Protein AF-A0A7R9G5Z1-F1 (afdb_monomer_lite)

Organism: Timema shepardi (NCBI:txid629360)

Radius of gyration: 30.0 Å; chains: 1; bounding box: 83×25×98 Å

Secondary structure (DSSP, 8-state):
-PPP-PPP-PPPS--TTT-PPPP---HHHHHHHHHHHHHHHHHHHHHTTTT-PPTT--HHHHHHHHHHHGGG------S-----HHHHHHHHHHHHHHHHHHHHHHHHHHHSSSS---

Foldseek 3Di:
DDDDDDDDPDDDPDDCVPDDDDDPDDVVVVVVVVVVVVVVVVVCVVCVCVVPDDPPDDPVVVVVVVVVVVVVPPDDPDPDDDDDVVVVVVVVVVVVVVVVVVVVVVVVVVVVPPPPDD

Sequence (118 aa):
MPVPLFPSLNPKLTDSLWFNVDKAIDEEAELTLIEQEHTTWLNNVTNEDYELIPIGKTASEELERLNIEEVNLHYTPSPLSPSSPERDLNLYLSILGSLAQRETSVSANYVTEVGNFN

pLDDT: mean 70.18, std 17.24, range [40.19, 95.56]

Structure (mmCIF, N/CA/C/O backbone):
data_AF-A0A7R9G5Z1-F1
#
_entry.id   AF-A0A7R9G5Z1-F1
#
loop_
_atom_site.group_PDB
_atom_site.id
_atom_site.type_symbol
_atom_site.label_atom_id
_atom_site.label_alt_id
_atom_site.label_comp_id
_atom_site.label_asym_id
_atom_site.label_entity_id
_atom_site.label_seq_id
_atom_site.pdbx_PDB_ins_code
_atom_site.Cartn_x
_atom_site.Cartn_y
_atom_site.Cartn_z
_atom_site.occupancy
_atom_site.B_iso_or_equiv
_atom_site.auth_seq_id
_atom_site.auth_comp_id
_atom_site.auth_asym_id
_atom_site.auth_atom_id
_atom_site.pdbx_PDB_model_num
ATOM 1 N N . MET A 1 1 ? -47.163 7.442 42.914 1.00 69.69 1 MET A N 1
ATOM 2 C CA . MET A 1 1 ? -46.745 6.156 42.317 1.00 69.69 1 MET A CA 1
ATOM 3 C C . MET A 1 1 ? -45.682 6.476 41.274 1.00 69.69 1 MET A C 1
ATOM 5 O O . MET A 1 1 ? -46.036 7.165 40.323 1.00 69.69 1 MET A O 1
ATOM 9 N N . PRO A 1 2 ? -44.399 6.125 41.465 1.00 81.06 2 PRO A N 1
ATOM 10 C CA . PRO A 1 2 ? -43.386 6.357 40.438 1.00 81.06 2 PRO A CA 1
ATOM 11 C C . PRO A 1 2 ? -43.632 5.407 39.258 1.00 81.06 2 PRO A C 1
ATOM 13 O O . PRO A 1 2 ? -44.011 4.253 39.456 1.00 81.06 2 PRO A O 1
ATOM 16 N N . VAL A 1 3 ? -43.468 5.908 38.035 1.00 81.69 3 VAL A N 1
ATOM 17 C CA . VAL A 1 3 ? -43.628 5.113 36.810 1.00 81.69 3 VAL A CA 1
ATOM 18 C C . VAL A 1 3 ? -42.430 4.161 36.694 1.00 81.69 3 VAL A C 1
ATOM 20 O O . VAL A 1 3 ? -41.299 4.621 36.865 1.00 81.69 3 VAL A O 1
ATOM 23 N N . PRO A 1 4 ? -42.632 2.855 36.435 1.00 81.38 4 PRO A N 1
ATOM 24 C CA . PRO A 1 4 ? -41.521 1.934 36.244 1.00 81.38 4 PRO A CA 1
ATOM 25 C C . PRO A 1 4 ? -40.746 2.325 34.982 1.00 81.38 4 PRO A C 1
ATOM 27 O O . PRO A 1 4 ? -41.321 2.464 33.902 1.00 81.38 4 PRO A O 1
ATOM 30 N N . LEU A 1 5 ? -39.438 2.527 35.132 1.00 85.94 5 LEU A N 1
ATOM 31 C CA . LEU A 1 5 ? -38.557 2.830 34.013 1.00 85.94 5 LEU A CA 1
ATOM 32 C C . LEU A 1 5 ? -38.230 1.520 33.288 1.00 85.94 5 LEU A C 1
ATOM 34 O O . LEU A 1 5 ? -37.610 0.625 33.863 1.00 85.94 5 LEU A O 1
ATOM 38 N N . PHE A 1 6 ? -38.677 1.398 32.041 1.00 85.50 6 PHE A N 1
ATOM 39 C CA . PHE A 1 6 ? -38.345 0.257 31.191 1.00 85.50 6 PHE A CA 1
ATOM 40 C C . PHE A 1 6 ? -36.995 0.485 30.492 1.00 85.50 6 PHE A C 1
ATOM 42 O O . PHE A 1 6 ? -36.685 1.622 30.126 1.00 85.50 6 PHE A O 1
ATOM 49 N N . PRO A 1 7 ? -36.182 -0.569 30.291 1.00 88.38 7 PRO A N 1
ATOM 50 C CA . PRO A 1 7 ? -34.932 -0.457 29.548 1.00 88.38 7 PRO A CA 1
ATOM 51 C C . PRO A 1 7 ? -35.196 -0.133 28.070 1.00 88.38 7 PRO A C 1
ATOM 53 O O . PRO A 1 7 ? -36.231 -0.503 27.514 1.00 88.38 7 PRO A O 1
ATOM 56 N N . SER A 1 8 ? -34.246 0.535 27.412 1.00 83.75 8 SER A N 1
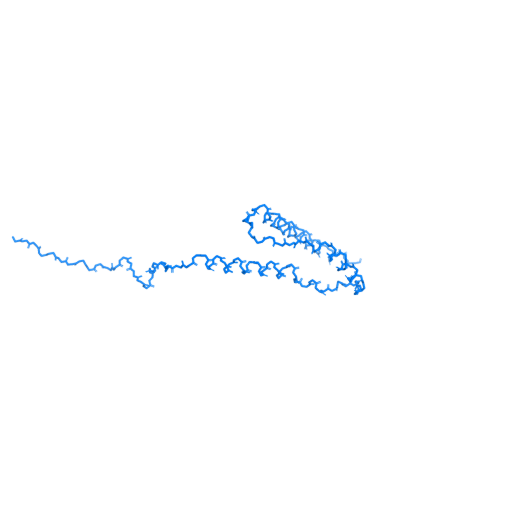ATOM 57 C CA . SER A 1 8 ? -34.343 0.800 25.974 1.00 83.75 8 SER A CA 1
ATOM 58 C C . SER A 1 8 ? -34.170 -0.491 25.171 1.00 83.75 8 SER A C 1
ATOM 60 O O . SER A 1 8 ? -33.197 -1.214 25.381 1.00 83.75 8 SER A O 1
ATOM 62 N N . LEU A 1 9 ? -35.055 -0.736 24.204 1.00 87.62 9 LEU A N 1
ATOM 63 C CA . LEU A 1 9 ? -34.996 -1.878 23.276 1.00 87.62 9 LEU A CA 1
ATOM 64 C C . LEU A 1 9 ? -34.321 -1.522 21.946 1.00 87.62 9 LEU A C 1
ATOM 66 O O . LEU A 1 9 ? -34.550 -2.162 20.921 1.00 87.62 9 LEU A O 1
ATOM 70 N N . ASN A 1 10 ? -33.514 -0.466 21.950 1.00 89.25 10 ASN A N 1
ATOM 71 C CA . ASN A 1 10 ? -32.882 0.021 20.739 1.00 89.25 10 ASN A CA 1
ATOM 72 C C . ASN A 1 10 ? -31.680 -0.870 20.390 1.00 89.25 10 ASN A C 1
ATOM 74 O O . ASN A 1 10 ? -30.971 -1.322 21.297 1.00 89.25 10 ASN A O 1
ATOM 78 N N . PRO A 1 11 ? -31.426 -1.115 19.092 1.00 86.94 11 PRO A N 1
ATOM 79 C CA . PRO A 1 11 ? -30.229 -1.822 18.665 1.00 86.94 11 PRO A CA 1
ATOM 80 C C . PRO A 1 11 ? -28.974 -1.061 19.101 1.00 86.94 11 PRO A C 1
ATOM 82 O O . PRO A 1 11 ? -28.981 0.165 19.250 1.00 86.94 11 PRO A O 1
ATOM 85 N N . LYS A 1 12 ? -27.886 -1.805 19.313 1.00 85.12 12 LYS A N 1
ATOM 86 C CA . LYS A 1 12 ? -26.598 -1.213 19.675 1.00 85.12 12 LYS A CA 1
ATOM 87 C C . LYS A 1 12 ? -26.103 -0.340 18.525 1.00 85.12 12 LYS A C 1
ATOM 89 O O . LYS A 1 12 ? -26.171 -0.736 17.366 1.00 85.12 12 LYS A O 1
ATOM 94 N N . LEU A 1 13 ? -25.610 0.847 18.870 1.00 86.31 13 LEU A N 1
ATOM 95 C CA . LEU A 1 13 ? -25.123 1.822 17.896 1.00 86.31 13 LEU A CA 1
ATOM 96 C C . LEU A 1 13 ? -23.818 1.379 17.224 1.00 86.31 13 LEU A C 1
ATOM 98 O O . LEU A 1 13 ? -23.523 1.832 16.130 1.00 86.31 13 LEU A O 1
ATOM 102 N N . THR A 1 14 ? -23.055 0.499 17.868 1.00 90.50 14 THR A N 1
ATOM 103 C CA . THR A 1 14 ? -21.863 -0.142 17.313 1.00 90.50 14 THR A CA 1
ATOM 104 C C . THR A 1 14 ? -21.948 -1.645 17.556 1.00 90.50 14 THR A C 1
ATOM 106 O O . THR A 1 14 ? -22.422 -2.095 18.605 1.00 90.50 14 THR A O 1
ATOM 109 N N . ASP A 1 15 ? -21.505 -2.427 16.577 1.00 87.62 15 ASP A N 1
ATOM 110 C CA . ASP A 1 15 ? -21.405 -3.883 16.668 1.00 87.62 15 ASP A CA 1
ATOM 111 C C . ASP A 1 15 ? -20.037 -4.309 16.149 1.00 87.62 15 ASP A C 1
ATOM 11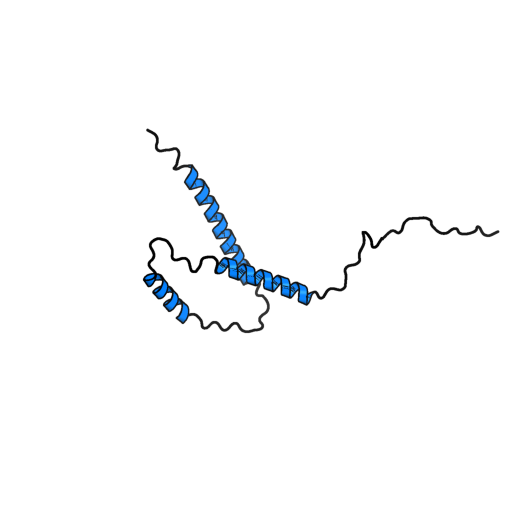3 O O . ASP A 1 15 ? -19.615 -3.849 15.093 1.00 87.62 15 ASP A O 1
ATOM 117 N N . SER A 1 16 ? -19.368 -5.225 16.840 1.00 85.19 16 SER A N 1
ATOM 118 C CA . SER A 1 16 ? -18.077 -5.775 16.415 1.00 85.19 16 SER A CA 1
ATOM 119 C C . SER A 1 16 ? -18.127 -6.481 15.056 1.00 85.19 16 SER A C 1
ATOM 121 O O . SER A 1 16 ? -17.087 -6.689 14.437 1.00 85.19 16 SER A O 1
ATOM 123 N N . LEU A 1 17 ? -19.317 -6.837 14.558 1.00 84.69 17 LEU A N 1
ATOM 124 C CA . LEU A 1 17 ? -19.472 -7.408 13.221 1.00 84.69 17 LEU A CA 1
ATOM 125 C C . LEU A 1 17 ? -19.158 -6.405 12.094 1.00 84.69 17 LEU A C 1
ATOM 127 O O . LEU A 1 17 ? -18.746 -6.820 11.015 1.00 84.69 17 LEU A O 1
ATOM 13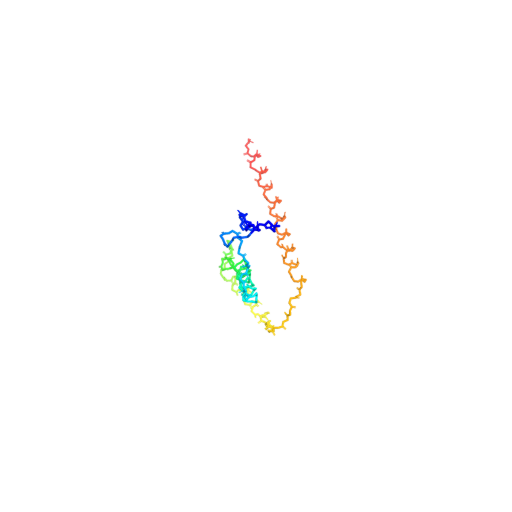1 N N . TRP A 1 18 ? -19.351 -5.103 12.329 1.00 84.12 18 TRP A N 1
ATOM 132 C CA . TRP A 1 18 ? -19.181 -4.050 11.312 1.00 84.12 18 TRP A CA 1
ATOM 133 C C . TRP A 1 18 ? -18.419 -2.811 11.805 1.00 84.12 18 TRP A C 1
ATOM 135 O O . TRP A 1 18 ? -18.050 -1.954 11.009 1.00 84.12 18 TRP A O 1
ATOM 145 N N . PHE A 1 19 ? -18.154 -2.728 13.105 1.00 85.44 19 PHE A N 1
ATOM 146 C CA . PHE A 1 19 ? -17.368 -1.698 13.762 1.00 85.44 19 PHE A CA 1
ATOM 147 C C . PHE A 1 19 ? -16.324 -2.377 14.650 1.00 85.44 19 PHE A C 1
ATOM 149 O O . PHE A 1 19 ? -16.592 -2.746 15.795 1.00 85.44 19 PHE A O 1
ATOM 156 N N . ASN A 1 20 ? -15.125 -2.556 14.103 1.00 84.00 20 ASN A N 1
ATOM 157 C CA . ASN A 1 20 ? -13.960 -2.945 14.883 1.00 84.00 20 ASN A CA 1
ATOM 158 C C . ASN A 1 20 ? -13.122 -1.699 15.130 1.00 84.00 20 ASN A C 1
ATOM 160 O O . ASN A 1 20 ? -12.800 -0.973 14.196 1.00 84.00 20 ASN A O 1
ATOM 164 N N . VAL A 1 21 ? -12.806 -1.452 16.398 1.00 84.06 21 VAL A N 1
ATOM 165 C CA . VAL A 1 21 ? -11.771 -0.482 16.752 1.00 84.06 21 VAL A CA 1
ATOM 166 C C . VAL A 1 21 ? -10.449 -1.060 16.266 1.00 84.06 21 VAL A C 1
ATOM 168 O O . VAL A 1 21 ? -10.202 -2.254 16.480 1.00 84.06 21 VAL A O 1
ATOM 171 N N . ASP A 1 22 ? -9.640 -0.236 15.602 1.00 85.81 22 ASP A N 1
ATOM 172 C CA . ASP A 1 22 ? -8.331 -0.656 15.114 1.00 85.81 22 ASP A CA 1
ATOM 173 C C . ASP A 1 22 ? -7.534 -1.309 16.240 1.00 85.81 22 ASP A C 1
ATOM 175 O O . ASP A 1 22 ? -7.550 -0.885 17.403 1.00 85.81 22 ASP A O 1
ATOM 179 N N . LYS A 1 23 ? -6.880 -2.416 15.894 1.00 83.31 23 LYS A N 1
ATOM 180 C CA . LYS A 1 23 ? -6.012 -3.104 16.841 1.00 83.31 23 LYS A CA 1
ATOM 181 C C . LYS A 1 23 ? -4.793 -2.225 17.070 1.00 83.31 23 LYS A C 1
ATOM 183 O O . LYS A 1 23 ? -4.341 -1.548 16.154 1.00 83.31 23 LYS A O 1
ATOM 188 N N . ALA A 1 24 ? -4.246 -2.273 18.281 1.00 84.06 24 ALA A N 1
ATOM 189 C CA . ALA A 1 24 ? -2.913 -1.739 18.503 1.00 84.06 24 ALA A CA 1
ATOM 190 C C . ALA A 1 24 ? -1.953 -2.491 17.570 1.00 84.06 24 ALA A C 1
ATOM 192 O O . ALA A 1 24 ? -1.819 -3.714 17.671 1.00 84.06 24 ALA A O 1
ATOM 193 N N . ILE A 1 25 ? -1.377 -1.754 16.631 1.00 84.50 25 ILE A N 1
ATOM 194 C CA . ILE A 1 25 ? -0.461 -2.233 15.606 1.00 84.50 25 ILE A CA 1
ATOM 195 C C . ILE A 1 25 ? 0.894 -1.578 15.872 1.00 84.50 25 ILE A C 1
ATOM 197 O O . ILE A 1 25 ? 0.963 -0.461 16.385 1.00 84.50 25 ILE A O 1
ATOM 201 N N . ASP A 1 26 ? 1.965 -2.308 15.574 1.00 91.88 26 ASP A N 1
ATOM 202 C CA . ASP A 1 26 ? 3.316 -1.761 15.592 1.00 91.88 26 ASP A CA 1
ATOM 203 C C . ASP A 1 26 ? 3.561 -0.989 14.291 1.00 91.88 26 ASP A C 1
ATOM 205 O O . ASP A 1 26 ? 3.904 -1.568 13.260 1.00 91.88 26 ASP A O 1
ATOM 209 N N . GLU A 1 27 ? 3.321 0.320 14.345 1.00 89.81 27 GLU A N 1
ATOM 210 C CA . GLU A 1 27 ? 3.429 1.223 13.196 1.00 89.81 27 GLU A CA 1
ATOM 211 C C . GLU A 1 27 ? 4.838 1.206 12.579 1.00 89.81 27 GLU A C 1
ATOM 213 O O . GLU A 1 27 ? 4.974 1.287 11.361 1.00 89.81 27 GLU A O 1
ATOM 218 N N . GLU A 1 28 ? 5.886 1.033 13.393 1.00 92.38 28 GLU A N 1
ATOM 219 C CA . GLU A 1 28 ? 7.276 0.996 12.921 1.00 92.38 2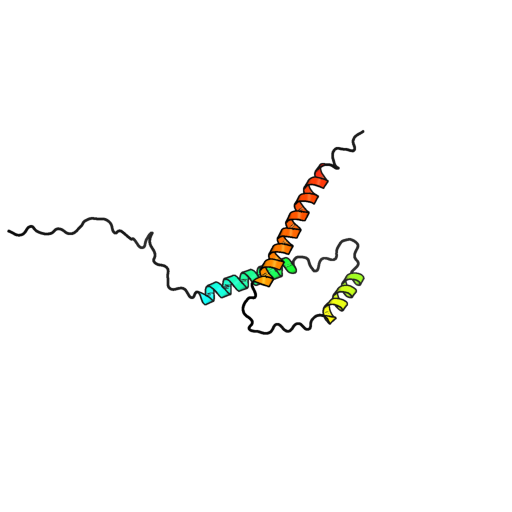8 GLU A CA 1
ATOM 220 C C . GLU A 1 28 ? 7.544 -0.256 12.077 1.00 92.38 28 GLU A C 1
ATOM 222 O O . GLU A 1 28 ? 8.213 -0.197 11.042 1.00 92.38 28 GLU A O 1
ATOM 227 N N . ALA A 1 29 ? 6.994 -1.400 12.492 1.00 92.12 29 ALA A N 1
ATOM 228 C CA . ALA A 1 29 ? 7.126 -2.652 11.756 1.00 92.12 29 ALA A CA 1
ATOM 229 C C . ALA A 1 29 ? 6.391 -2.599 10.408 1.00 92.12 29 ALA A C 1
ATOM 231 O O . ALA A 1 29 ? 6.914 -3.090 9.405 1.00 92.12 29 ALA A O 1
ATOM 232 N N . GLU A 1 30 ? 5.202 -1.990 10.366 1.00 92.38 30 GLU A N 1
ATOM 233 C CA . GLU A 1 30 ? 4.468 -1.785 9.111 1.00 92.38 30 GLU A CA 1
ATOM 234 C C . GLU A 1 30 ? 5.212 -0.840 8.173 1.00 92.38 30 GLU A C 1
ATOM 236 O O . GLU A 1 30 ? 5.372 -1.140 6.989 1.00 92.38 30 GLU A O 1
ATOM 241 N N . LEU A 1 31 ? 5.720 0.269 8.709 1.00 92.88 31 LEU A N 1
ATOM 242 C CA . LEU A 1 31 ? 6.486 1.242 7.944 1.00 92.88 31 LEU A CA 1
ATOM 243 C C . LEU A 1 31 ? 7.743 0.594 7.350 1.00 92.88 31 LEU A C 1
ATOM 245 O O . LEU A 1 31 ? 7.971 0.693 6.145 1.00 92.88 31 LEU A O 1
ATOM 249 N N . THR A 1 32 ? 8.490 -0.163 8.155 1.00 94.06 32 THR A N 1
ATOM 250 C CA . THR A 1 32 ? 9.685 -0.895 7.703 1.00 94.06 32 THR A CA 1
ATOM 251 C C . THR A 1 32 ? 9.366 -1.861 6.557 1.00 94.06 32 THR A C 1
ATOM 253 O O . THR A 1 32 ? 10.129 -1.967 5.595 1.00 94.06 32 THR A O 1
ATOM 256 N N . LEU A 1 33 ? 8.236 -2.573 6.636 1.00 95.56 33 LEU A N 1
ATOM 257 C CA . LEU A 1 33 ? 7.811 -3.507 5.591 1.00 95.56 33 LEU A CA 1
ATOM 258 C C . LEU A 1 33 ? 7.546 -2.774 4.273 1.00 95.56 33 LEU A C 1
ATOM 260 O O . LEU A 1 33 ? 8.019 -3.208 3.221 1.00 95.56 33 LEU A O 1
ATOM 264 N N . ILE A 1 34 ? 6.834 -1.649 4.339 1.00 95.06 34 ILE A N 1
ATOM 265 C CA . ILE A 1 34 ? 6.504 -0.832 3.167 1.00 95.06 34 ILE A CA 1
ATOM 266 C C . ILE A 1 34 ? 7.779 -0.257 2.536 1.00 95.06 34 ILE A C 1
ATOM 268 O O . ILE A 1 34 ? 7.950 -0.305 1.317 1.00 95.06 34 ILE A O 1
ATOM 272 N N . GLU A 1 35 ? 8.712 0.245 3.344 1.00 93.69 35 GLU A N 1
ATOM 273 C CA . GLU A 1 35 ? 9.992 0.766 2.853 1.00 93.69 35 GLU A CA 1
ATOM 274 C C . GLU A 1 35 ? 10.849 -0.319 2.187 1.00 93.69 35 GLU A C 1
ATOM 276 O O . GLU A 1 35 ? 11.488 -0.078 1.155 1.00 93.69 35 GLU A O 1
ATOM 281 N N . GLN A 1 36 ? 10.844 -1.534 2.738 1.00 94.81 36 GLN A N 1
ATOM 282 C CA . GLN A 1 36 ? 11.540 -2.673 2.151 1.00 94.81 36 GLN A CA 1
ATOM 283 C C . GLN A 1 36 ? 10.928 -3.081 0.807 1.00 94.81 36 GLN A C 1
ATOM 285 O O . GLN A 1 36 ? 11.665 -3.333 -0.154 1.00 94.81 36 GLN A O 1
ATOM 290 N N . GLU A 1 37 ? 9.599 -3.148 0.721 1.00 94.31 37 GLU A N 1
ATOM 291 C CA . GLU A 1 37 ? 8.896 -3.436 -0.530 1.00 94.31 37 GLU A CA 1
ATOM 292 C C . GLU A 1 37 ? 9.235 -2.383 -1.589 1.00 94.31 37 GLU A C 1
ATOM 294 O O . GLU A 1 37 ? 9.638 -2.727 -2.701 1.00 94.31 37 GLU A O 1
ATOM 299 N N . HIS A 1 38 ? 9.182 -1.103 -1.219 1.00 93.31 38 HIS A N 1
ATOM 300 C CA . HIS A 1 38 ? 9.523 -0.000 -2.110 1.00 93.31 38 HIS A CA 1
ATOM 301 C C . HIS A 1 38 ? 10.977 -0.074 -2.601 1.00 93.31 38 HIS A C 1
ATOM 303 O O . HIS A 1 38 ? 11.246 0.067 -3.794 1.00 93.31 38 HIS A O 1
ATOM 309 N N . THR A 1 39 ? 11.921 -0.362 -1.703 1.00 91.69 39 THR A N 1
ATOM 310 C CA . THR A 1 39 ? 13.338 -0.540 -2.059 1.00 91.69 39 THR A CA 1
ATOM 311 C C . THR A 1 39 ? 13.524 -1.708 -3.027 1.00 91.69 39 THR A C 1
ATOM 313 O O . THR A 1 39 ? 14.262 -1.604 -4.006 1.00 91.69 39 THR A O 1
ATOM 316 N N . THR A 1 40 ? 12.824 -2.817 -2.788 1.00 91.88 40 THR A N 1
ATOM 317 C CA . THR A 1 40 ? 12.850 -3.990 -3.672 1.00 91.88 40 THR A CA 1
ATOM 318 C C . THR A 1 40 ? 12.301 -3.644 -5.051 1.00 91.88 40 THR A C 1
ATOM 320 O O . THR A 1 40 ? 12.902 -4.002 -6.059 1.00 91.88 40 THR A O 1
ATOM 323 N N . TRP A 1 41 ? 11.199 -2.898 -5.109 1.00 90.81 41 TRP A N 1
ATOM 324 C CA . TRP A 1 41 ? 10.614 -2.440 -6.362 1.00 90.81 41 TRP A CA 1
ATOM 325 C C . TRP A 1 41 ? 11.572 -1.541 -7.154 1.00 90.81 41 TRP A C 1
ATOM 327 O O . TRP A 1 41 ? 11.786 -1.791 -8.338 1.00 90.81 41 TRP A O 1
ATOM 337 N N . LEU A 1 42 ? 12.214 -0.559 -6.511 1.00 89.44 42 LEU A N 1
ATOM 338 C CA . LEU A 1 42 ? 13.216 0.296 -7.162 1.00 89.44 42 LEU A CA 1
ATOM 339 C C . LEU A 1 42 ? 14.399 -0.511 -7.707 1.00 89.44 42 LEU A C 1
ATOM 341 O O . LEU A 1 42 ? 14.859 -0.262 -8.824 1.00 89.44 42 LEU A O 1
ATOM 345 N N . ASN A 1 43 ? 14.876 -1.489 -6.935 1.00 86.94 43 ASN A N 1
ATOM 346 C CA . ASN A 1 43 ? 15.953 -2.375 -7.363 1.00 86.94 43 ASN A CA 1
ATOM 347 C C . ASN A 1 43 ? 15.542 -3.219 -8.563 1.00 86.94 43 ASN A C 1
ATOM 349 O O . ASN A 1 43 ? 16.341 -3.363 -9.482 1.00 86.94 43 ASN A O 1
ATOM 353 N N . ASN A 1 44 ? 14.318 -3.745 -8.573 1.00 88.25 44 ASN A N 1
ATOM 354 C CA . ASN A 1 44 ? 13.807 -4.476 -9.723 1.00 88.25 44 ASN A CA 1
ATOM 355 C C . ASN A 1 44 ? 13.786 -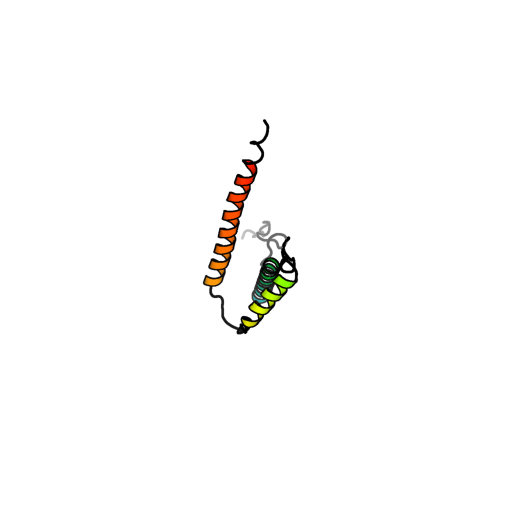3.547 -10.931 1.00 88.25 44 ASN A C 1
ATOM 357 O O . ASN A 1 44 ? 14.519 -3.802 -11.867 1.00 88.25 44 ASN A O 1
ATOM 361 N N . VAL A 1 45 ? 13.097 -2.405 -10.867 1.00 85.12 45 VAL A N 1
ATOM 362 C CA . VAL A 1 45 ? 13.005 -1.448 -11.987 1.00 85.12 45 VAL A CA 1
ATOM 363 C C . VAL A 1 45 ? 14.374 -1.031 -12.537 1.00 85.12 45 VAL A C 1
ATOM 365 O O . VAL A 1 45 ? 14.523 -0.862 -13.743 1.00 85.12 45 VAL A O 1
ATOM 368 N N . THR A 1 46 ? 15.371 -0.854 -11.669 1.00 80.25 46 THR A N 1
ATOM 369 C CA . THR A 1 46 ? 16.720 -0.443 -12.088 1.00 80.25 46 THR A CA 1
ATOM 370 C C . THR A 1 46 ? 17.504 -1.580 -12.739 1.00 80.25 46 THR A C 1
ATOM 372 O O . THR A 1 46 ? 18.286 -1.335 -13.653 1.00 80.25 46 THR A O 1
ATOM 375 N N . ASN A 1 47 ? 17.319 -2.809 -12.257 1.00 81.00 47 ASN A N 1
ATOM 376 C CA . ASN A 1 47 ? 18.109 -3.963 -12.677 1.00 81.00 47 ASN A CA 1
ATOM 377 C C . ASN A 1 47 ? 17.351 -4.907 -13.620 1.00 81.00 47 ASN A C 1
ATOM 379 O O . ASN A 1 47 ? 17.932 -5.901 -14.056 1.00 81.00 47 ASN A O 1
ATOM 383 N N . GLU A 1 48 ? 16.083 -4.626 -13.941 1.00 80.88 48 GLU A N 1
ATOM 384 C CA . GLU A 1 48 ? 15.334 -5.392 -14.935 1.00 80.88 48 GLU A CA 1
ATOM 385 C C . GLU A 1 48 ? 16.103 -5.331 -16.252 1.00 80.88 48 GLU A C 1
ATOM 387 O O . GLU A 1 48 ? 16.373 -4.256 -16.789 1.00 80.88 48 GLU A O 1
ATOM 392 N N . ASP A 1 49 ? 16.488 -6.507 -16.745 1.00 75.88 49 ASP A N 1
ATOM 393 C CA . ASP A 1 49 ? 17.151 -6.685 -18.031 1.00 75.88 49 ASP A CA 1
ATOM 394 C C . ASP A 1 49 ? 18.503 -5.963 -18.195 1.00 75.88 49 ASP A C 1
ATOM 396 O O . ASP A 1 49 ? 19.011 -5.866 -19.313 1.00 75.88 49 ASP A O 1
ATOM 400 N N . TYR A 1 50 ? 19.144 -5.528 -17.100 1.00 74.75 50 TYR A N 1
ATOM 401 C CA . TYR A 1 50 ? 20.483 -4.919 -17.152 1.00 74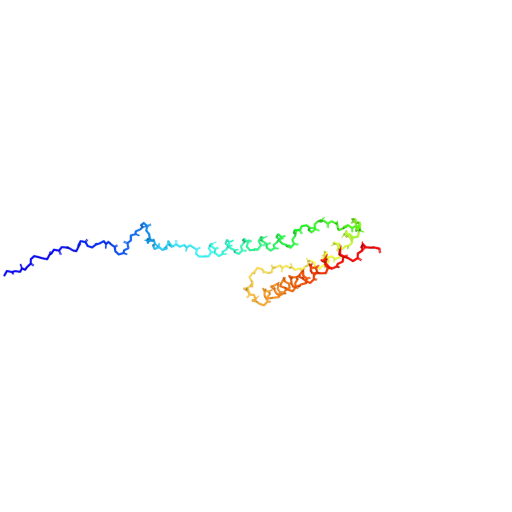.75 50 TYR A CA 1
ATOM 402 C C . TYR A 1 50 ? 21.524 -5.853 -17.791 1.00 74.75 50 TYR A C 1
ATOM 404 O O . TYR A 1 50 ? 22.411 -5.410 -18.515 1.00 74.75 50 TYR A O 1
ATOM 412 N N . GLU A 1 51 ? 21.395 -7.164 -17.573 1.00 77.31 51 GLU A N 1
ATOM 413 C CA . GLU A 1 51 ? 22.295 -8.172 -18.145 1.00 77.31 51 GLU A CA 1
ATOM 414 C C . GLU A 1 51 ? 22.038 -8.447 -19.642 1.00 77.31 51 GLU A C 1
ATOM 416 O O . GLU A 1 51 ? 22.790 -9.195 -20.277 1.00 77.31 51 GLU A O 1
ATOM 421 N N . LEU A 1 52 ? 20.986 -7.866 -20.237 1.00 81.44 52 LEU A N 1
ATOM 422 C CA . LEU A 1 52 ? 20.708 -8.034 -21.659 1.00 81.44 52 LEU A CA 1
ATOM 423 C C . LEU A 1 52 ? 21.644 -7.164 -22.499 1.00 81.44 52 LEU A C 1
ATOM 425 O O . LEU A 1 52 ? 21.524 -5.943 -22.573 1.00 81.44 52 LEU A O 1
ATOM 429 N N . ILE A 1 53 ? 22.536 -7.828 -23.233 1.00 79.25 53 ILE A N 1
ATOM 430 C CA . ILE A 1 53 ? 23.383 -7.177 -24.232 1.00 79.25 53 ILE A CA 1
ATOM 431 C C . ILE A 1 53 ? 22.490 -6.690 -25.389 1.00 79.25 53 ILE A C 1
ATOM 433 O O . ILE A 1 53 ? 21.827 -7.512 -26.035 1.00 79.25 53 ILE A O 1
ATOM 437 N N . PRO A 1 54 ? 22.463 -5.381 -25.703 1.00 81.06 54 PRO A N 1
ATOM 438 C CA . PRO A 1 54 ? 21.599 -4.857 -26.752 1.00 81.06 54 PRO A CA 1
ATOM 439 C C . PRO A 1 54 ? 22.021 -5.364 -28.137 1.00 81.06 54 PRO A C 1
ATOM 441 O O . PRO A 1 54 ? 23.196 -5.611 -28.418 1.00 81.06 54 PRO A O 1
ATOM 444 N N . ILE A 1 55 ? 21.044 -5.501 -29.038 1.00 81.25 55 ILE A N 1
ATOM 445 C CA . ILE A 1 55 ? 21.260 -6.025 -30.392 1.00 81.25 55 ILE A CA 1
ATOM 446 C C . ILE A 1 55 ? 22.302 -5.166 -31.120 1.00 81.25 55 ILE A C 1
ATOM 448 O O . ILE A 1 55 ? 22.146 -3.955 -31.258 1.00 81.25 55 ILE A O 1
ATOM 452 N N . GLY A 1 56 ? 23.365 -5.806 -31.609 1.00 81.44 56 GLY A N 1
ATOM 453 C CA . GLY A 1 56 ? 24.467 -5.134 -32.301 1.00 81.44 56 GLY A CA 1
ATOM 454 C C . GLY A 1 56 ? 25.624 -4.697 -31.396 1.00 81.44 56 GLY A C 1
ATOM 455 O O . GLY A 1 56 ? 26.629 -4.222 -31.919 1.00 81.44 56 GLY A O 1
ATOM 456 N N . LYS A 1 57 ? 25.531 -4.894 -30.074 1.00 76.50 57 LYS A N 1
ATOM 457 C CA . LYS A 1 57 ? 26.669 -4.804 -29.151 1.00 76.50 57 LYS A CA 1
ATOM 458 C C . LYS A 1 57 ? 27.278 -6.180 -28.915 1.00 76.50 57 LYS A C 1
ATOM 460 O O . LYS A 1 57 ? 26.581 -7.192 -28.887 1.00 76.50 57 LYS A O 1
ATOM 465 N N . THR A 1 58 ? 28.602 -6.230 -28.800 1.00 75.94 58 THR A N 1
ATOM 466 C CA . THR A 1 58 ? 29.329 -7.470 -28.501 1.00 75.94 58 THR A CA 1
ATOM 467 C C . THR A 1 58 ? 29.694 -7.513 -27.023 1.00 75.94 58 THR A C 1
ATOM 469 O O . THR A 1 58 ? 29.949 -6.477 -26.416 1.00 75.94 58 THR A O 1
ATOM 472 N N . ALA A 1 59 ? 29.773 -8.716 -26.445 1.00 69.50 59 ALA A N 1
ATOM 473 C CA . ALA A 1 59 ? 30.122 -8.916 -25.033 1.00 69.50 59 ALA A CA 1
ATOM 474 C C . ALA A 1 59 ? 31.457 -8.255 -24.619 1.00 69.50 59 ALA A C 1
ATOM 476 O O . ALA A 1 59 ? 31.662 -7.951 -23.449 1.00 69.50 59 ALA A O 1
ATOM 477 N N . SER A 1 60 ? 32.355 -7.999 -25.580 1.00 69.56 60 SER A N 1
ATOM 478 C CA . SER A 1 60 ? 33.616 -7.287 -25.351 1.00 69.56 60 SER A CA 1
ATOM 479 C C . SER A 1 60 ? 33.427 -5.796 -25.058 1.00 69.56 60 SER A C 1
ATOM 481 O O . SER A 1 60 ? 34.182 -5.255 -24.258 1.00 69.56 60 SER A O 1
ATOM 483 N N . GLU A 1 61 ? 32.456 -5.135 -25.696 1.00 67.50 61 GLU A N 1
ATOM 484 C CA . GLU A 1 61 ? 32.169 -3.712 -25.454 1.00 67.50 61 GLU A CA 1
ATOM 485 C C . GLU A 1 61 ? 31.482 -3.511 -24.094 1.00 67.50 61 GLU A C 1
ATOM 487 O O . GLU A 1 61 ? 31.710 -2.502 -23.436 1.00 67.50 61 GLU A O 1
ATOM 492 N N . GLU A 1 62 ? 30.690 -4.486 -23.635 1.00 69.44 62 GLU A N 1
ATOM 493 C CA . GLU A 1 62 ? 30.038 -4.429 -22.319 1.00 69.44 62 GLU A CA 1
ATOM 494 C C . GLU A 1 62 ? 31.037 -4.619 -21.167 1.00 69.44 62 GLU A C 1
ATOM 496 O O . GLU A 1 62 ? 31.008 -3.881 -20.187 1.00 69.44 62 GLU A O 1
ATOM 501 N N . LEU A 1 63 ? 32.000 -5.536 -21.315 1.00 67.88 63 LEU A N 1
ATOM 502 C CA . LEU A 1 63 ? 33.060 -5.743 -20.321 1.00 67.88 63 LEU A CA 1
ATOM 503 C C . LEU A 1 63 ? 33.936 -4.490 -20.122 1.00 67.88 63 LEU A C 1
ATOM 505 O O . LEU A 1 63 ? 34.408 -4.224 -19.017 1.00 67.88 63 LEU A O 1
ATOM 509 N N . GLU A 1 64 ? 34.143 -3.702 -21.181 1.00 68.31 64 GLU A N 1
ATOM 510 C CA . GLU A 1 64 ? 34.852 -2.422 -21.101 1.00 68.31 64 GLU A CA 1
ATOM 511 C C . GLU A 1 64 ? 34.048 -1.371 -20.316 1.00 68.31 64 GLU A C 1
ATOM 513 O O . GLU A 1 64 ? 34.628 -0.645 -19.510 1.00 68.31 64 GLU A O 1
ATOM 518 N N . ARG A 1 65 ? 32.715 -1.331 -20.470 1.00 67.75 65 ARG A N 1
ATOM 519 C CA . ARG A 1 65 ? 31.836 -0.438 -19.691 1.00 67.75 65 ARG A CA 1
ATOM 520 C C . ARG A 1 65 ? 31.827 -0.787 -18.200 1.00 67.75 65 ARG A C 1
ATOM 522 O O . ARG A 1 65 ? 32.012 0.108 -17.377 1.00 67.75 65 ARG A O 1
ATOM 529 N N . LEU A 1 66 ? 31.686 -2.069 -17.857 1.00 67.81 66 LEU A N 1
ATOM 530 C CA . LEU A 1 66 ? 31.653 -2.539 -16.464 1.00 67.81 66 LEU A CA 1
ATOM 531 C C . LEU A 1 66 ? 32.965 -2.250 -15.715 1.00 67.81 66 LEU A C 1
ATOM 533 O O . LEU A 1 66 ? 32.942 -1.802 -14.570 1.00 67.81 66 LEU A O 1
ATOM 537 N N . ASN A 1 67 ? 34.114 -2.412 -16.382 1.00 62.59 67 ASN A N 1
ATOM 538 C CA . ASN A 1 67 ? 35.426 -2.080 -15.810 1.00 62.59 67 ASN A CA 1
ATOM 539 C C . ASN A 1 67 ? 35.610 -0.574 -15.534 1.00 62.59 67 ASN A C 1
ATOM 541 O O . ASN A 1 67 ? 36.390 -0.198 -14.659 1.00 62.59 67 ASN A O 1
ATOM 545 N N . ILE A 1 68 ? 34.925 0.300 -16.279 1.00 60.41 68 ILE A N 1
ATOM 546 C CA . ILE A 1 68 ? 34.974 1.756 -16.070 1.00 60.41 68 ILE A CA 1
ATOM 547 C C . ILE A 1 68 ? 34.059 2.173 -14.904 1.00 60.41 68 ILE A C 1
ATOM 549 O O . ILE A 1 68 ? 34.400 3.094 -14.159 1.00 60.41 68 ILE A O 1
ATOM 553 N N . GLU A 1 69 ? 32.927 1.492 -14.704 1.00 57.06 69 GLU A N 1
ATOM 554 C CA . GLU A 1 69 ? 32.002 1.758 -13.591 1.00 57.06 69 GLU A CA 1
ATOM 555 C C . GLU A 1 69 ? 32.551 1.280 -12.228 1.00 57.06 69 GLU A C 1
ATOM 557 O O . GLU A 1 69 ? 32.318 1.945 -11.215 1.00 57.06 69 GLU A O 1
ATOM 562 N N . GLU A 1 70 ? 33.372 0.221 -12.187 1.00 54.47 70 GLU A N 1
ATOM 563 C CA . GLU A 1 70 ? 33.973 -0.308 -10.945 1.00 54.47 70 GLU A CA 1
ATOM 564 C C . GLU A 1 70 ? 34.929 0.695 -10.254 1.00 54.47 70 GLU A C 1
ATOM 566 O O . GLU A 1 70 ? 35.032 0.732 -9.026 1.00 54.47 70 GLU A O 1
ATOM 571 N N . VAL A 1 71 ? 35.558 1.602 -11.015 1.00 48.94 71 VAL A N 1
ATOM 572 C CA . VAL A 1 71 ? 36.451 2.656 -10.484 1.00 48.94 71 VAL A CA 1
ATOM 573 C C . VAL A 1 71 ? 35.682 3.770 -9.747 1.00 48.94 71 VAL A C 1
ATOM 575 O O . VAL A 1 71 ? 36.273 4.500 -8.950 1.00 48.94 71 VAL A O 1
ATOM 578 N N . ASN A 1 72 ? 34.361 3.878 -9.935 1.00 49.25 72 ASN A N 1
ATOM 579 C CA . ASN A 1 72 ? 33.505 4.849 -9.238 1.00 49.25 72 ASN A CA 1
ATOM 580 C C . ASN A 1 72 ? 32.746 4.264 -8.028 1.00 49.25 72 ASN A C 1
ATOM 582 O O . ASN A 1 72 ? 32.016 4.993 -7.353 1.00 49.25 72 ASN A O 1
ATOM 586 N N . LEU A 1 73 ? 32.934 2.981 -7.691 1.00 48.47 73 LEU A N 1
ATOM 587 C CA . LEU A 1 73 ? 32.186 2.287 -6.635 1.00 48.47 73 LEU A CA 1
ATOM 588 C C . LEU A 1 73 ? 32.849 2.377 -5.241 1.00 48.47 73 LEU A C 1
ATOM 590 O O . LEU A 1 73 ? 32.980 1.395 -4.511 1.00 48.47 73 LEU A O 1
ATOM 594 N N . HIS A 1 74 ? 33.254 3.576 -4.824 1.00 48.22 74 HIS A N 1
ATOM 595 C CA . HIS A 1 74 ? 33.549 3.867 -3.412 1.00 48.22 74 HIS A CA 1
ATOM 596 C C . HIS A 1 74 ? 32.510 4.821 -2.816 1.00 48.22 74 HIS A C 1
ATOM 598 O O . HIS A 1 74 ? 32.829 5.819 -2.175 1.00 48.22 74 HIS A O 1
ATOM 604 N N . TYR A 1 75 ? 31.233 4.478 -2.994 1.00 46.56 75 TYR A N 1
ATOM 605 C CA . TYR A 1 75 ? 30.166 4.993 -2.144 1.00 46.56 75 TYR A CA 1
ATOM 606 C C . TYR A 1 75 ? 29.887 3.977 -1.037 1.00 46.56 75 TYR A C 1
ATOM 608 O O . TYR A 1 75 ? 29.186 2.990 -1.238 1.00 46.56 75 TYR A O 1
ATOM 616 N N . THR A 1 76 ? 30.459 4.203 0.145 1.00 43.91 76 THR A N 1
ATOM 617 C CA . THR A 1 76 ? 30.011 3.519 1.361 1.00 43.91 76 THR A CA 1
ATOM 618 C C . THR A 1 76 ? 28.694 4.168 1.796 1.00 43.91 76 THR A C 1
ATOM 620 O O . THR A 1 76 ? 28.725 5.347 2.171 1.00 43.91 76 THR A O 1
ATOM 623 N N . PRO A 1 77 ? 27.542 3.477 1.776 1.00 45.31 77 PRO A N 1
ATOM 624 C CA . PRO A 1 77 ? 26.326 4.047 2.333 1.00 45.31 77 PRO A CA 1
ATOM 625 C C . PRO A 1 77 ? 26.526 4.176 3.847 1.00 45.31 77 PRO A C 1
ATOM 627 O O . PRO A 1 77 ? 26.690 3.183 4.554 1.00 45.31 77 PRO A O 1
ATOM 630 N N . SER A 1 78 ? 26.587 5.411 4.350 1.00 42.91 78 SER A N 1
ATOM 631 C CA . SER A 1 78 ? 26.588 5.658 5.792 1.00 42.91 78 SER A CA 1
ATOM 632 C C . SER A 1 78 ? 25.234 5.225 6.361 1.00 42.91 78 SER A C 1
ATOM 634 O O . SER A 1 78 ? 24.208 5.716 5.884 1.00 42.91 78 SER A O 1
ATOM 636 N N . PRO A 1 79 ? 25.194 4.332 7.365 1.00 47.44 79 PRO A N 1
ATOM 637 C CA . PRO A 1 79 ? 23.951 4.022 8.042 1.00 47.44 79 PRO A CA 1
ATOM 638 C C . PRO A 1 79 ? 23.592 5.251 8.878 1.00 47.44 79 PRO A C 1
ATOM 640 O O . PRO A 1 79 ? 24.421 5.715 9.657 1.00 47.44 79 PRO A O 1
ATOM 643 N N . LEU A 1 80 ? 22.364 5.752 8.722 1.00 47.03 80 LEU A N 1
ATOM 644 C CA . LEU A 1 80 ? 21.784 6.920 9.405 1.00 47.03 80 LEU A CA 1
ATOM 645 C C . LEU A 1 80 ? 22.039 8.263 8.698 1.00 47.03 80 LEU A C 1
ATOM 647 O O . LEU A 1 80 ? 22.850 9.086 9.118 1.00 47.03 80 LEU A O 1
ATOM 651 N N . SER A 1 81 ? 21.241 8.548 7.672 1.00 43.47 81 SER A N 1
ATOM 652 C CA . SER A 1 81 ? 20.843 9.928 7.393 1.00 43.47 81 SER A CA 1
ATOM 653 C C . SER A 1 81 ? 19.363 9.940 7.001 1.00 43.47 81 SER A C 1
ATOM 655 O O . SER A 1 81 ? 18.995 9.210 6.080 1.00 43.47 81 SER A O 1
ATOM 657 N N . PRO A 1 82 ? 18.507 10.694 7.715 1.00 47.62 82 PRO A N 1
ATOM 658 C CA . PRO A 1 82 ? 17.083 10.739 7.432 1.00 47.62 82 PRO A CA 1
ATOM 659 C C . PRO A 1 82 ? 16.865 11.414 6.075 1.00 47.62 82 PRO A C 1
ATOM 661 O O . PRO A 1 82 ? 17.484 12.436 5.781 1.00 47.62 82 PRO A O 1
ATOM 664 N N . SER A 1 83 ? 16.009 10.792 5.265 1.00 52.78 83 SER A N 1
ATOM 665 C CA . SER A 1 83 ? 15.309 11.329 4.091 1.00 52.78 83 SER A CA 1
ATOM 666 C C . SER A 1 83 ? 15.623 12.793 3.738 1.00 52.78 83 SER A C 1
ATOM 668 O O . SER A 1 83 ? 15.161 13.716 4.414 1.00 52.78 83 SER A O 1
ATOM 670 N N . SER A 1 84 ? 16.333 13.015 2.625 1.00 47.72 84 SER A N 1
ATOM 671 C CA . SER A 1 84 ? 16.255 14.302 1.929 1.00 47.72 84 SER A CA 1
ATOM 672 C C . SER A 1 84 ? 15.151 14.203 0.870 1.00 47.72 84 SER A C 1
ATOM 674 O O . SER A 1 84 ? 15.363 13.510 -0.131 1.00 47.72 84 SER A O 1
ATOM 676 N N . PRO A 1 85 ? 13.998 14.880 1.048 1.00 49.59 85 PRO A N 1
ATOM 677 C CA . PRO A 1 85 ? 12.865 14.820 0.115 1.00 49.59 85 PRO A CA 1
ATOM 678 C C . PRO A 1 85 ? 13.197 15.361 -1.288 1.00 49.59 85 PRO A C 1
ATOM 680 O O . PRO A 1 85 ? 12.410 15.227 -2.220 1.00 49.59 85 PRO A O 1
ATOM 683 N N . GLU A 1 86 ? 14.377 15.956 -1.477 1.00 48.97 86 GLU A N 1
ATOM 684 C CA . GLU A 1 86 ? 14.844 16.432 -2.779 1.00 48.97 86 GLU A CA 1
ATOM 685 C C . GLU A 1 86 ? 15.309 15.299 -3.709 1.00 48.97 86 GLU A C 1
ATOM 687 O O . GLU A 1 86 ? 15.296 15.466 -4.932 1.00 48.97 86 GLU A O 1
ATOM 692 N N . ARG A 1 87 ? 15.710 14.136 -3.170 1.00 53.22 87 ARG A N 1
ATOM 693 C CA . ARG A 1 87 ? 16.140 13.000 -4.007 1.00 53.22 87 ARG A CA 1
ATOM 694 C C . ARG A 1 87 ? 14.957 12.307 -4.684 1.00 53.22 87 ARG A C 1
ATOM 696 O O . ARG A 1 87 ? 15.069 11.946 -5.854 1.00 53.22 87 ARG A O 1
ATOM 703 N N . ASP A 1 88 ? 13.814 12.242 -4.007 1.00 56.28 88 ASP A N 1
ATOM 704 C CA . ASP A 1 88 ? 12.601 11.608 -4.537 1.00 56.28 88 ASP A CA 1
ATOM 705 C C . ASP A 1 88 ? 11.953 12.435 -5.655 1.00 56.28 88 ASP A C 1
ATOM 707 O O . ASP A 1 88 ? 11.460 11.887 -6.640 1.00 56.28 88 ASP A O 1
ATOM 711 N N . LEU A 1 89 ? 12.026 13.768 -5.572 1.00 56.16 89 LEU A N 1
ATOM 712 C CA . LEU A 1 89 ? 11.474 14.647 -6.605 1.00 56.16 89 LEU A CA 1
ATOM 713 C C . LEU A 1 89 ? 12.241 14.557 -7.927 1.00 56.16 89 LEU A C 1
ATOM 715 O O . LEU A 1 89 ? 11.626 14.605 -8.988 1.00 56.16 89 LEU A O 1
ATOM 719 N N . ASN A 1 90 ? 13.565 14.397 -7.887 1.00 61.94 90 ASN A N 1
ATOM 720 C CA . ASN A 1 90 ? 14.369 14.284 -9.106 1.00 61.94 90 ASN A CA 1
ATOM 721 C C . ASN A 1 90 ? 14.143 12.948 -9.827 1.00 61.94 90 ASN A C 1
ATOM 723 O O . ASN A 1 90 ? 14.064 12.929 -11.056 1.00 61.94 90 ASN A O 1
ATOM 727 N N . LEU A 1 91 ? 13.982 11.851 -9.078 1.00 65.50 91 LEU A N 1
ATOM 728 C CA . LEU A 1 91 ? 13.627 10.546 -9.639 1.00 65.50 91 LEU A CA 1
ATOM 729 C C . LEU A 1 91 ? 12.205 10.556 -10.219 1.00 65.50 91 LEU A C 1
ATOM 731 O O . LEU A 1 91 ? 11.972 10.086 -11.328 1.00 65.50 91 LEU A O 1
ATOM 735 N N . TYR A 1 92 ? 11.255 11.167 -9.514 1.00 66.25 92 TYR A N 1
ATOM 736 C CA . TYR A 1 92 ? 9.894 11.327 -10.018 1.00 66.25 92 TYR A CA 1
ATOM 737 C C . TYR A 1 92 ? 9.851 12.185 -11.296 1.00 66.25 92 TYR A C 1
ATOM 739 O O . TYR A 1 92 ? 9.187 11.828 -12.269 1.00 66.25 92 TYR A O 1
ATOM 747 N N . LEU A 1 93 ? 10.617 13.282 -11.344 1.00 67.56 93 LEU A N 1
ATOM 748 C CA . LEU A 1 93 ? 10.734 14.140 -12.527 1.00 67.56 93 LEU A CA 1
ATOM 749 C C . LEU A 1 93 ? 11.400 13.426 -13.714 1.00 67.56 93 LEU A C 1
ATOM 751 O O . LEU A 1 93 ? 10.981 13.648 -14.851 1.00 67.56 93 LEU A O 1
ATOM 755 N N . SER A 1 94 ? 12.392 12.558 -13.486 1.00 68.88 94 SER A N 1
ATOM 756 C CA . SER A 1 94 ? 13.039 11.799 -14.566 1.00 68.88 94 SER A CA 1
ATOM 757 C C . SER A 1 94 ? 12.121 10.715 -15.144 1.00 68.88 94 SER A C 1
ATOM 759 O O . SER A 1 94 ? 12.042 10.564 -16.368 1.00 68.88 94 SER A O 1
ATOM 761 N N . ILE A 1 95 ? 11.354 10.026 -14.292 1.00 71.44 95 ILE A N 1
ATOM 762 C CA . ILE A 1 95 ? 10.349 9.038 -14.710 1.00 71.44 95 ILE A CA 1
ATOM 763 C C . ILE A 1 95 ? 9.223 9.723 -15.497 1.00 71.44 95 ILE A C 1
ATOM 765 O O . ILE A 1 95 ? 8.878 9.278 -16.593 1.00 71.44 95 ILE A O 1
ATOM 769 N N . LEU A 1 96 ? 8.692 10.847 -14.999 1.00 71.06 96 LEU A N 1
ATOM 770 C CA . LEU A 1 96 ? 7.669 11.623 -15.709 1.00 71.06 96 LEU A CA 1
ATOM 771 C C . LEU A 1 96 ? 8.171 12.175 -17.050 1.00 71.06 96 LEU A C 1
ATOM 773 O O . LEU A 1 96 ? 7.449 12.122 -18.047 1.00 71.06 96 LEU A O 1
ATOM 777 N N . GLY A 1 97 ? 9.411 12.669 -17.098 1.00 69.75 97 GLY A N 1
ATOM 778 C CA . GLY A 1 97 ? 10.035 13.145 -18.334 1.00 69.75 97 GLY A CA 1
ATOM 779 C C . GLY A 1 97 ? 10.174 12.041 -19.385 1.00 69.75 97 GLY A C 1
ATOM 780 O O . GLY A 1 97 ? 9.911 12.273 -20.567 1.00 69.75 97 GLY A O 1
ATOM 781 N N . SER A 1 98 ? 10.504 10.824 -18.949 1.00 64.31 98 SER A N 1
ATOM 782 C CA . SER A 1 98 ? 10.618 9.649 -19.819 1.00 64.31 98 SER A CA 1
ATOM 783 C C . SER A 1 98 ? 9.250 9.178 -20.336 1.00 64.31 98 SER A C 1
ATOM 785 O O . SER A 1 98 ? 9.118 8.825 -21.509 1.00 64.31 98 SER A O 1
ATOM 787 N N . LEU A 1 99 ? 8.198 9.241 -19.506 1.00 59.28 99 LEU A N 1
ATOM 788 C CA . LEU A 1 99 ? 6.825 8.928 -19.926 1.00 59.28 99 LEU A CA 1
ATOM 789 C C . LEU A 1 99 ? 6.321 9.891 -21.018 1.00 59.28 99 LEU A C 1
ATOM 791 O O . LEU A 1 99 ? 5.738 9.450 -22.008 1.00 59.28 99 LEU A O 1
ATOM 795 N N . ALA A 1 100 ? 6.610 11.190 -20.893 1.00 57.78 100 ALA A N 1
ATOM 796 C CA . ALA A 1 100 ? 6.208 12.204 -21.873 1.00 57.78 100 ALA A CA 1
ATOM 797 C C . ALA A 1 100 ? 6.881 12.026 -23.255 1.00 57.78 100 ALA A C 1
ATOM 799 O O . ALA A 1 100 ? 6.295 12.338 -24.295 1.00 57.78 100 ALA A O 1
ATOM 800 N N . GLN A 1 101 ? 8.100 11.481 -23.296 1.00 56.34 101 GLN A N 1
ATOM 801 C CA . GLN A 1 101 ? 8.810 11.169 -24.547 1.00 56.34 101 GLN A CA 1
ATOM 802 C C . GLN A 1 101 ? 8.263 9.909 -25.238 1.00 56.34 101 GLN A C 1
ATOM 804 O O . GLN A 1 101 ? 8.349 9.769 -26.463 1.00 56.34 101 GLN A O 1
ATOM 809 N N . ARG A 1 102 ? 7.640 9.003 -24.477 1.00 54.81 102 ARG A N 1
ATOM 810 C CA . ARG A 1 102 ? 7.005 7.797 -25.019 1.00 54.81 102 ARG A CA 1
ATOM 811 C C . ARG A 1 102 ? 5.689 8.100 -25.745 1.00 54.81 102 ARG A C 1
ATOM 813 O O . ARG A 1 102 ? 5.373 7.431 -26.723 1.00 54.81 102 ARG A O 1
ATOM 820 N N . GLU A 1 103 ? 4.944 9.134 -25.352 1.00 49.28 103 GLU A N 1
ATOM 821 C CA . GLU A 1 103 ? 3.693 9.499 -26.046 1.00 49.28 103 GLU A CA 1
ATOM 822 C C . GLU A 1 103 ? 3.925 10.173 -27.411 1.00 49.28 103 GLU A C 1
ATOM 824 O O . GLU A 1 103 ? 3.135 9.996 -28.341 1.00 49.28 103 GLU A O 1
ATOM 829 N N . THR A 1 104 ? 5.047 10.876 -27.592 1.00 51.00 104 THR A N 1
ATOM 830 C CA . THR A 1 104 ? 5.404 11.490 -28.887 1.00 51.00 104 THR A CA 1
ATOM 831 C C . THR A 1 104 ? 5.914 10.475 -29.914 1.00 51.00 104 THR A C 1
ATOM 833 O O . THR A 1 104 ? 5.735 10.673 -31.116 1.00 51.00 104 THR A O 1
ATOM 836 N N . SER A 1 105 ? 6.468 9.347 -29.464 1.00 46.81 105 SER A N 1
ATOM 837 C CA . SER A 1 105 ? 6.939 8.260 -30.332 1.00 46.81 105 SER A CA 1
ATOM 838 C C . SER A 1 105 ? 5.836 7.263 -30.719 1.00 46.81 105 SER A C 1
ATOM 840 O O . SER A 1 105 ? 5.942 6.627 -31.766 1.00 46.81 105 SER A O 1
ATOM 842 N N . VAL A 1 106 ? 4.729 7.179 -29.967 1.00 48.78 106 VAL A N 1
ATOM 843 C CA . VAL A 1 106 ? 3.557 6.372 -30.371 1.00 48.78 106 VAL A CA 1
ATOM 844 C C . VAL A 1 106 ? 2.770 7.039 -31.513 1.00 48.78 106 VAL A C 1
ATOM 846 O O . VAL A 1 106 ? 2.303 6.342 -32.410 1.00 48.78 106 VAL A O 1
ATOM 849 N N . SER A 1 107 ? 2.688 8.376 -31.560 1.00 45.75 107 SER A N 1
ATOM 850 C CA . SER A 1 107 ? 2.012 9.103 -32.656 1.00 45.75 107 SER A CA 1
ATOM 851 C C . SER A 1 107 ? 2.806 9.094 -33.976 1.00 45.75 107 SER A C 1
ATOM 853 O O . SER A 1 107 ? 2.224 9.006 -35.059 1.00 45.75 107 SER A O 1
ATOM 855 N N . ALA A 1 108 ? 4.145 9.100 -33.913 1.00 45.66 108 ALA A N 1
ATOM 856 C CA . ALA A 1 108 ? 4.997 9.067 -35.108 1.00 45.66 108 ALA A CA 1
ATOM 857 C C . ALA A 1 108 ? 4.929 7.732 -35.877 1.00 45.66 108 ALA A C 1
ATOM 859 O O . ALA A 1 108 ? 5.127 7.719 -37.091 1.00 45.66 108 ALA A O 1
ATOM 860 N N . ASN A 1 109 ? 4.590 6.631 -35.200 1.00 48.91 109 ASN A N 1
ATOM 861 C CA . ASN A 1 109 ? 4.480 5.309 -35.822 1.00 48.91 109 ASN A CA 1
ATOM 862 C C . ASN A 1 109 ? 3.139 5.069 -36.537 1.00 48.91 109 ASN A C 1
ATOM 864 O O . ASN A 1 109 ? 3.028 4.103 -37.282 1.00 48.91 109 ASN A O 1
ATOM 868 N N . TYR A 1 110 ? 2.131 5.934 -36.360 1.00 41.31 110 TYR A N 1
ATOM 869 C CA . TYR A 1 110 ? 0.838 5.785 -37.048 1.00 41.31 110 TYR A CA 1
ATOM 870 C C . TYR A 1 110 ? 0.761 6.540 -38.387 1.00 41.31 110 TYR A C 1
ATOM 872 O O . TYR A 1 110 ? -0.126 6.276 -39.196 1.00 41.31 110 TYR A O 1
ATOM 880 N N . VAL A 1 111 ? 1.679 7.480 -38.650 1.00 46.25 111 VAL A N 1
ATOM 881 C CA . VAL A 1 111 ? 1.650 8.316 -39.869 1.00 46.25 111 VAL A CA 1
ATOM 882 C C . VAL A 1 111 ? 2.519 7.743 -40.997 1.00 46.25 111 VAL A C 1
ATOM 884 O O . VAL A 1 111 ? 2.270 8.024 -42.168 1.00 46.25 111 VAL A O 1
ATOM 887 N N . THR A 1 112 ? 3.499 6.891 -40.694 1.00 50.34 112 THR A N 1
ATOM 888 C CA . THR A 1 112 ? 4.396 6.299 -41.704 1.00 50.34 112 THR A CA 1
ATOM 889 C C . THR A 1 112 ? 3.843 5.056 -42.402 1.00 50.34 112 THR A C 1
ATOM 891 O O . THR A 1 112 ? 4.378 4.681 -43.443 1.00 50.34 112 THR A O 1
ATOM 894 N N . GLU A 1 113 ? 2.759 4.444 -41.912 1.00 47.91 113 GLU A N 1
ATOM 895 C CA . GLU A 1 113 ? 2.242 3.184 -42.478 1.00 47.91 113 GLU A CA 1
ATOM 896 C C . GLU A 1 113 ? 1.126 3.352 -43.531 1.00 47.91 113 GLU A C 1
ATOM 898 O O . GLU A 1 113 ? 0.741 2.385 -44.180 1.00 47.91 113 GLU A O 1
ATOM 903 N N . VAL A 1 114 ? 0.644 4.575 -43.790 1.00 53.69 114 VAL A N 1
ATOM 904 C CA . VAL A 1 114 ? -0.410 4.843 -44.802 1.00 53.69 114 VAL A CA 1
ATOM 905 C C . VAL A 1 114 ? 0.086 5.531 -46.083 1.00 53.69 114 VAL A C 1
ATOM 907 O O . VAL A 1 114 ? -0.706 5.779 -46.988 1.00 53.69 114 VAL A O 1
ATOM 910 N N . GLY A 1 115 ? 1.385 5.827 -46.201 1.00 46.78 115 GLY A N 1
ATOM 911 C CA . GLY A 1 115 ? 1.931 6.628 -47.309 1.00 46.78 115 GLY A CA 1
ATOM 912 C C . GLY A 1 115 ? 2.531 5.869 -48.500 1.00 46.78 115 GLY A C 1
ATOM 913 O O . GLY A 1 115 ? 2.762 6.489 -49.531 1.00 46.78 115 GLY A O 1
ATOM 914 N N . ASN A 1 116 ? 2.778 4.560 -48.400 1.00 47.94 116 ASN A N 1
ATOM 915 C CA . ASN A 1 116 ? 3.473 3.791 -49.445 1.00 47.94 116 ASN A CA 1
ATOM 916 C C . ASN A 1 116 ? 2.580 2.701 -50.051 1.00 47.94 116 ASN A C 1
ATOM 918 O O . ASN A 1 116 ? 2.879 1.514 -49.981 1.00 47.94 116 ASN A O 1
ATOM 922 N N . PHE A 1 117 ? 1.485 3.122 -50.676 1.00 50.16 117 PHE A N 1
ATOM 923 C CA . PHE A 1 117 ? 0.840 2.357 -51.741 1.00 50.16 117 PHE A CA 1
ATOM 924 C C . PHE A 1 117 ? 0.477 3.318 -52.876 1.00 50.16 117 PHE A C 1
ATOM 926 O O . PHE A 1 117 ? -0.568 3.965 -52.827 1.00 50.16 117 PHE A O 1
ATOM 933 N N . ASN A 1 118 ? 1.388 3.444 -53.848 1.00 40.19 118 ASN A N 1
ATOM 934 C CA . ASN A 1 118 ? 1.150 3.513 -55.300 1.00 40.19 118 ASN A CA 1
ATOM 935 C C . ASN A 1 118 ? 2.461 3.792 -56.040 1.00 40.19 118 ASN A C 1
ATOM 937 O O . ASN A 1 118 ? 3.040 4.878 -55.826 1.00 40.19 118 ASN A O 1
#

InterPro domains:
  IPR026182 Anaphase-promoting complex subunit 15 [PF15243] (4-64)
  IPR026182 Anaphase-promoting complex subunit 15 [PTHR22526] (5-65)